Protein AF-A0A0F9A6Y9-F1 (afdb_monomer)

Sequence (114 aa):
MNHEEFSFINQDVTFFQKSHSRISDNDALLDRFLYEKNLDKALLLWLEGSSDSPITWSKESLSPYLQKVIVELDQLISNQLNLIIHQPRFQKLEASWRNLWWLLLQTEQYDKEN

Solvent-accessible surface area (backbone atoms only — not comparable to full-atom values): 6993 Å² total; per-residue (Å²): 135,90,80,87,79,89,73,92,73,77,86,85,77,91,70,92,63,85,80,68,57,42,40,85,76,36,66,70,57,38,50,52,41,74,70,45,87,50,66,69,60,29,49,49,54,54,48,69,26,34,71,82,53,63,99,69,86,46,77,80,58,44,54,59,50,53,50,53,51,51,53,53,50,52,49,54,51,49,52,55,48,48,60,55,58,70,30,68,71,48,42,54,51,50,51,53,51,53,50,54,52,50,52,51,53,51,51,58,51,54,65,74,78,107

pLDDT: mean 77.24, std 20.57, range [34.28, 97.44]

Mean predicted aligned error: 12.3 Å

Organism: NCBI:txid412755

Foldseek 3Di:
DDDDDPDPDDDDDPDPDPPQQACVNDPVLVVVLVPDPDPVVSVVSRLVRGSPRDPDDDPVNVVVVVVVVVVVVCVVVVVVVCVVCPDPVNVVVVVVVVVVVVVVVVVVVVVVVD

Structure (mmCIF, N/CA/C/O backbone):
data_AF-A0A0F9A6Y9-F1
#
_entry.id   AF-A0A0F9A6Y9-F1
#
loop_
_atom_site.group_PDB
_atom_site.id
_atom_site.type_symbol
_atom_site.label_atom_id
_atom_site.label_alt_id
_atom_site.label_comp_id
_atom_site.label_asym_id
_atom_site.label_entity_id
_atom_site.label_seq_id
_atom_site.pdbx_PDB_ins_code
_atom_site.Cartn_x
_atom_site.Cartn_y
_atom_site.Cartn_z
_atom_site.occupancy
_atom_site.B_iso_or_equiv
_atom_site.auth_seq_id
_atom_site.auth_comp_id
_atom_site.auth_asym_id
_atom_site.auth_atom_id
_atom_site.pdbx_PDB_model_num
ATOM 1 N N . MET A 1 1 ? -28.669 -14.305 -51.101 1.00 35.28 1 MET A N 1
ATOM 2 C CA . MET A 1 1 ? -27.568 -15.214 -50.728 1.00 35.28 1 MET A CA 1
ATOM 3 C C . MET A 1 1 ? -26.846 -14.518 -49.593 1.00 35.28 1 MET A C 1
ATOM 5 O O . MET A 1 1 ? -26.293 -13.450 -49.814 1.00 35.28 1 MET A O 1
ATOM 9 N N . ASN A 1 2 ? -27.057 -15.014 -48.377 1.00 34.28 2 ASN A N 1
ATOM 10 C CA . ASN A 1 2 ? -26.664 -14.365 -47.131 1.00 34.28 2 ASN A CA 1
ATOM 11 C C . ASN A 1 2 ? -25.180 -14.615 -46.867 1.00 34.28 2 ASN A C 1
ATOM 13 O O . ASN A 1 2 ? -24.750 -15.763 -46.930 1.00 34.28 2 ASN A O 1
ATOM 17 N N . HIS A 1 3 ? -24.448 -13.573 -46.490 1.00 36.56 3 HIS A N 1
ATOM 18 C CA . HIS A 1 3 ? -23.310 -13.715 -45.593 1.00 36.56 3 HIS A CA 1
ATOM 19 C C . HIS A 1 3 ? -23.488 -12.689 -44.478 1.00 36.56 3 HIS A C 1
ATOM 21 O O . HIS A 1 3 ? -23.361 -11.488 -44.692 1.00 36.56 3 HIS A O 1
ATOM 27 N N . GLU A 1 4 ? -23.890 -13.193 -43.315 1.00 38.09 4 GLU A N 1
ATOM 28 C CA . GLU A 1 4 ? -23.892 -12.462 -42.056 1.00 38.09 4 GLU A CA 1
ATOM 29 C C . GLU A 1 4 ? -22.437 -12.325 -41.587 1.00 38.09 4 GLU A C 1
ATOM 31 O O . GLU A 1 4 ? -21.820 -13.305 -41.169 1.00 38.09 4 GLU A O 1
ATOM 36 N N . GLU A 1 5 ? -21.874 -11.119 -41.670 1.00 38.12 5 GLU A N 1
ATOM 37 C CA . GLU A 1 5 ? -20.708 -10.753 -40.866 1.00 38.12 5 GLU A CA 1
ATOM 38 C C . GLU A 1 5 ? -21.206 -10.309 -39.489 1.00 38.12 5 GLU A C 1
ATOM 40 O O . GLU A 1 5 ? -21.751 -9.220 -39.307 1.00 38.12 5 GLU A O 1
ATOM 45 N N . PHE A 1 6 ? -21.033 -11.188 -38.505 1.00 35.44 6 PHE A N 1
ATOM 46 C CA . PHE A 1 6 ? -21.189 -10.857 -37.096 1.00 35.44 6 PHE A CA 1
ATOM 47 C C . PHE A 1 6 ? -20.097 -9.864 -36.679 1.00 35.44 6 PHE A C 1
ATOM 49 O O . PHE A 1 6 ? -18.996 -10.262 -36.304 1.00 35.44 6 PHE A O 1
ATOM 56 N N . SER A 1 7 ? -20.406 -8.568 -36.715 1.00 41.12 7 SER A N 1
ATOM 57 C CA . SER A 1 7 ? -19.614 -7.531 -36.049 1.00 41.12 7 SER A CA 1
ATOM 58 C C . SER A 1 7 ? -20.386 -7.015 -34.835 1.00 41.12 7 SER A C 1
ATOM 60 O O . SER A 1 7 ? -21.384 -6.310 -34.965 1.00 41.12 7 SER A O 1
ATOM 62 N N . PHE A 1 8 ? -19.941 -7.406 -33.639 1.00 36.44 8 PHE A N 1
ATOM 63 C CA . PHE A 1 8 ? -20.559 -7.067 -32.349 1.00 36.44 8 PHE A CA 1
ATOM 64 C C . PHE A 1 8 ? -20.068 -5.741 -31.751 1.00 36.44 8 PHE A C 1
ATOM 66 O O . PHE A 1 8 ? -20.175 -5.529 -30.545 1.00 36.44 8 PHE A O 1
ATOM 73 N N . ILE A 1 9 ? -19.542 -4.824 -32.562 1.00 37.53 9 ILE A N 1
ATOM 74 C CA . ILE A 1 9 ? -19.094 -3.520 -32.066 1.00 37.53 9 ILE A CA 1
ATOM 75 C C . ILE A 1 9 ? -19.970 -2.448 -32.703 1.00 37.53 9 ILE A C 1
ATOM 77 O O . ILE A 1 9 ? -19.619 -1.840 -33.712 1.00 37.53 9 ILE A O 1
ATOM 81 N N . ASN A 1 10 ? -21.150 -2.257 -32.107 1.00 38.38 10 ASN A N 1
ATOM 82 C CA . ASN A 1 10 ? -21.920 -1.039 -32.317 1.00 38.38 10 ASN A CA 1
ATOM 83 C C . ASN A 1 10 ? -21.078 0.160 -31.872 1.00 38.38 10 ASN A C 1
ATOM 85 O O . ASN A 1 10 ? -20.406 0.132 -30.840 1.00 38.38 10 ASN A O 1
ATOM 89 N N . GLN A 1 11 ? -21.131 1.176 -32.723 1.00 47.75 11 GLN A N 1
ATOM 90 C CA . GLN A 1 11 ? -20.493 2.474 -32.605 1.00 47.75 11 GLN A CA 1
ATOM 91 C C . GLN A 1 11 ? -20.746 3.139 -31.244 1.00 47.75 11 GLN A C 1
ATOM 93 O O . GLN A 1 11 ? -21.801 2.958 -30.643 1.00 47.75 11 GLN A O 1
ATOM 98 N N . ASP A 1 12 ? -19.757 3.948 -30.848 1.00 38.19 12 ASP A N 1
ATOM 99 C CA . ASP A 1 12 ? -19.776 4.995 -29.812 1.00 38.19 12 ASP A CA 1
ATOM 100 C C . ASP A 1 12 ? -18.954 4.722 -28.550 1.00 38.19 12 ASP A C 1
ATOM 102 O O . ASP A 1 12 ? -19.403 4.906 -27.424 1.00 38.19 12 ASP A O 1
ATOM 106 N N . VAL A 1 13 ? -17.669 4.413 -28.737 1.00 40.31 13 VAL A N 1
ATOM 107 C CA . VAL A 1 13 ? -16.644 4.853 -27.781 1.00 40.31 13 VAL A CA 1
ATOM 108 C C . VAL A 1 13 ? -15.468 5.413 -28.574 1.00 40.31 13 VAL A C 1
ATOM 110 O O . VAL A 1 13 ? -14.473 4.740 -28.835 1.00 40.31 13 VAL A O 1
ATOM 113 N N . THR A 1 14 ? -15.574 6.676 -28.986 1.00 38.59 14 THR A N 1
ATOM 114 C CA . THR A 1 14 ? -14.405 7.461 -29.395 1.00 38.59 14 THR A CA 1
ATOM 115 C C . THR A 1 14 ? -13.556 7.746 -28.157 1.00 38.59 14 THR A C 1
ATOM 117 O O . THR A 1 14 ? -13.592 8.845 -27.606 1.00 38.59 14 THR A O 1
ATOM 120 N N . PHE A 1 15 ? -12.806 6.751 -27.682 1.00 36.41 15 PHE A N 1
ATOM 121 C CA . PHE A 1 15 ? -11.719 6.991 -26.746 1.00 36.41 15 PHE A CA 1
ATOM 122 C C . PHE A 1 15 ? -10.468 7.294 -27.575 1.00 36.41 15 PHE A C 1
ATOM 124 O O . PHE A 1 15 ? -9.871 6.412 -28.191 1.00 36.41 15 PHE A O 1
ATOM 131 N N . PHE A 1 16 ? -10.056 8.561 -27.593 1.00 37.44 16 PHE A N 1
ATOM 132 C CA . PHE A 1 16 ? -8.696 8.947 -27.967 1.00 37.44 16 PHE A CA 1
ATOM 133 C C . PHE A 1 16 ? -7.719 8.346 -26.944 1.00 37.44 16 PHE A C 1
ATOM 135 O O . PHE A 1 16 ? -7.332 9.012 -25.987 1.00 37.44 16 PHE A O 1
ATOM 142 N N . GLN A 1 17 ? -7.346 7.073 -27.091 1.00 36.72 17 GLN A N 1
ATOM 143 C CA . GLN A 1 17 ? -6.326 6.448 -26.251 1.00 36.72 17 GLN A CA 1
ATOM 144 C C . GLN A 1 17 ? -5.149 6.152 -27.152 1.00 36.72 17 GLN A C 1
ATOM 146 O O . GLN A 1 17 ? -5.107 5.166 -27.880 1.00 36.72 17 GLN A O 1
ATOM 151 N N . LYS A 1 18 ? -4.172 7.051 -27.092 1.00 37.56 18 LYS A N 1
ATOM 152 C CA . LYS A 1 18 ? -2.785 6.727 -27.387 1.00 37.56 18 LYS A CA 1
ATOM 153 C C . LYS A 1 18 ? -2.438 5.527 -26.50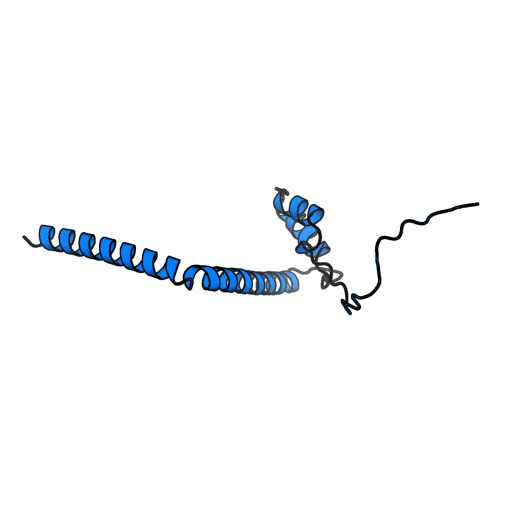0 1.00 37.56 18 LYS A C 1
ATOM 155 O O . LYS A 1 18 ? -2.235 5.693 -25.300 1.00 37.56 18 LYS A O 1
ATOM 160 N N . SER A 1 19 ? -2.503 4.323 -27.056 1.00 38.94 19 SER A N 1
ATOM 161 C CA . SER A 1 19 ? -2.351 3.070 -26.323 1.00 38.94 19 SER A CA 1
ATOM 162 C C . SER A 1 19 ? -0.885 2.882 -25.933 1.00 38.94 19 SER A C 1
ATOM 164 O O . SER A 1 19 ? -0.114 2.235 -26.637 1.00 38.94 19 SER A O 1
ATOM 166 N N . HIS A 1 20 ? -0.492 3.504 -24.823 1.00 43.16 20 HIS A N 1
ATOM 167 C CA . HIS A 1 20 ? 0.679 3.110 -24.052 1.00 43.16 20 HIS A CA 1
ATOM 168 C C . HIS A 1 20 ? 0.303 1.814 -23.322 1.00 43.16 20 HIS A C 1
ATOM 170 O O . HIS A 1 20 ? -0.231 1.878 -22.219 1.00 43.16 20 HIS A O 1
ATOM 176 N N . SER A 1 21 ? 0.494 0.657 -23.960 1.00 55.47 21 SER A N 1
ATOM 177 C CA . SER A 1 21 ? 0.267 -0.639 -23.315 1.00 55.47 21 SER A CA 1
ATOM 178 C C . SER A 1 21 ? 1.313 -0.845 -22.218 1.00 55.47 21 SER A C 1
ATOM 180 O O . SER A 1 21 ? 2.495 -1.027 -22.525 1.00 55.47 21 SER A O 1
ATOM 182 N N . ARG A 1 22 ? 0.894 -0.781 -20.953 1.00 66.12 22 ARG A N 1
ATOM 183 C CA . ARG A 1 22 ? 1.683 -1.212 -19.793 1.00 66.12 22 ARG A CA 1
ATOM 184 C C . ARG A 1 22 ? 1.571 -2.728 -19.644 1.00 66.12 22 ARG A C 1
ATOM 186 O O . ARG A 1 22 ? 0.587 -3.324 -20.072 1.00 66.12 22 ARG A O 1
ATOM 193 N N . ILE A 1 23 ? 2.525 -3.361 -18.958 1.00 69.25 23 ILE A N 1
ATOM 194 C CA . ILE A 1 23 ? 2.439 -4.800 -18.642 1.00 69.25 23 ILE A CA 1
ATOM 195 C C . ILE A 1 23 ? 1.162 -5.165 -17.862 1.00 69.25 23 ILE A C 1
ATOM 197 O O . ILE A 1 23 ? 0.673 -6.280 -17.981 1.00 69.25 23 ILE A O 1
ATOM 201 N N . SER A 1 24 ? 0.597 -4.211 -17.112 1.00 68.94 24 SER A N 1
ATOM 202 C CA . SER A 1 24 ? -0.679 -4.350 -16.400 1.00 68.94 24 SER A CA 1
ATOM 203 C C . SER A 1 24 ? -1.900 -4.452 -17.313 1.00 68.94 24 SER A C 1
ATOM 20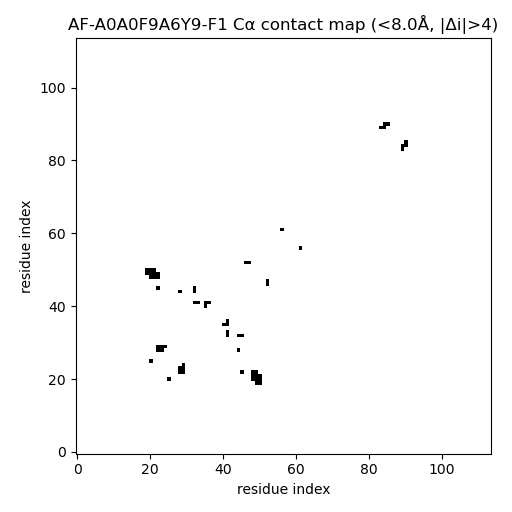5 O O . SER A 1 24 ? -2.953 -4.861 -16.847 1.00 68.94 24 SER A O 1
ATOM 207 N N . ASP A 1 25 ? -1.781 -4.061 -18.582 1.00 73.19 25 ASP A N 1
ATOM 208 C CA . ASP A 1 25 ? -2.905 -4.029 -19.524 1.00 73.19 25 ASP A CA 1
ATOM 209 C C . ASP A 1 25 ? -3.087 -5.381 -20.238 1.00 73.19 25 ASP A C 1
ATOM 211 O O . ASP A 1 25 ? -4.020 -5.559 -21.019 1.00 73.19 25 ASP A O 1
ATOM 215 N N . ASN A 1 26 ? -2.184 -6.339 -19.992 1.00 80.75 26 ASN A N 1
ATOM 216 C CA . ASN A 1 26 ? -2.223 -7.683 -20.552 1.00 80.75 26 ASN A CA 1
ATOM 217 C C . ASN A 1 26 ? -2.066 -8.728 -19.441 1.00 80.75 26 ASN A C 1
ATOM 219 O O . ASN A 1 26 ? -0.951 -9.007 -18.996 1.00 80.75 26 ASN A O 1
ATOM 223 N N . ASP A 1 27 ? -3.182 -9.349 -19.060 1.00 81.56 27 ASP A N 1
ATOM 224 C CA . ASP A 1 27 ? -3.251 -10.342 -17.982 1.00 81.56 27 ASP A CA 1
ATOM 225 C C . ASP A 1 27 ? -2.259 -11.501 -18.171 1.00 81.56 27 ASP A C 1
ATOM 227 O O . ASP A 1 27 ? -1.617 -11.931 -17.219 1.00 81.56 27 ASP A O 1
ATOM 231 N N . ALA A 1 28 ? -2.041 -11.965 -19.406 1.00 81.69 28 ALA A N 1
ATOM 232 C CA . ALA A 1 28 ? -1.120 -13.069 -19.672 1.00 81.69 28 ALA A CA 1
ATOM 233 C C . ALA A 1 28 ? 0.356 -12.678 -19.474 1.00 81.69 28 ALA A C 1
ATOM 235 O O . ALA A 1 28 ? 1.165 -13.490 -19.016 1.00 81.69 28 ALA A O 1
ATOM 236 N N . LEU A 1 29 ? 0.727 -11.442 -19.828 1.00 80.94 29 LEU A N 1
ATOM 237 C CA . LEU A 1 29 ? 2.076 -10.924 -19.578 1.00 80.94 29 LEU A CA 1
ATOM 238 C C . LEU A 1 29 ? 2.286 -10.620 -18.097 1.00 80.94 29 LEU A C 1
ATOM 240 O O . LEU A 1 29 ? 3.368 -10.896 -17.575 1.00 80.94 29 LEU A O 1
ATOM 244 N N . LEU A 1 30 ? 1.254 -10.107 -17.426 1.00 84.19 30 LEU A N 1
ATOM 245 C CA . LEU A 1 30 ? 1.266 -9.867 -15.991 1.00 84.19 30 LEU A CA 1
ATOM 246 C C . LEU A 1 30 ? 1.436 -11.175 -15.215 1.00 84.19 30 LEU A C 1
ATOM 248 O O . LEU A 1 30 ? 2.332 -11.270 -14.381 1.00 84.19 30 LEU A O 1
ATOM 252 N N . ASP A 1 31 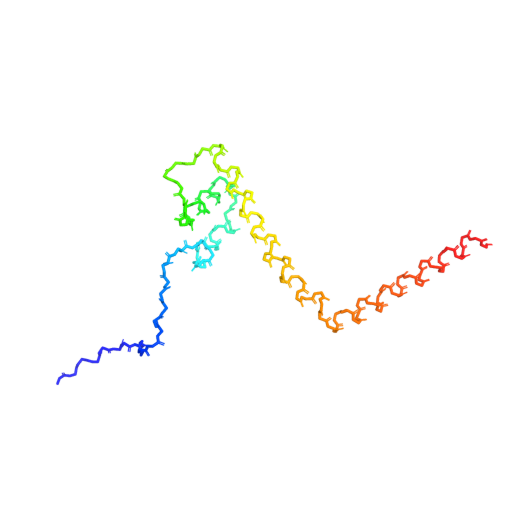? 0.655 -12.204 -15.536 1.00 87.25 31 ASP A N 1
ATOM 253 C CA . ASP A 1 31 ? 0.786 -13.524 -14.922 1.00 87.25 31 ASP A CA 1
ATOM 254 C C . ASP A 1 31 ? 2.187 -14.089 -15.149 1.00 87.25 31 ASP A C 1
ATOM 256 O O . ASP A 1 31 ? 2.860 -14.516 -14.210 1.00 87.25 31 ASP A O 1
ATOM 260 N N . ARG A 1 32 ? 2.684 -14.032 -16.388 1.00 86.81 32 ARG A N 1
ATOM 261 C CA . ARG A 1 32 ? 4.037 -14.497 -16.702 1.00 86.81 32 ARG A CA 1
ATOM 262 C C . ARG A 1 32 ? 5.100 -13.766 -15.884 1.00 86.81 32 ARG A C 1
ATOM 264 O O . ARG A 1 32 ? 6.032 -14.409 -15.415 1.00 86.81 32 ARG A O 1
ATOM 271 N N . PHE A 1 33 ? 4.962 -12.455 -15.711 1.00 87.00 33 PHE A N 1
ATOM 272 C CA . PHE A 1 33 ? 5.845 -11.664 -14.862 1.00 87.00 33 PHE A CA 1
ATOM 273 C C . PHE A 1 33 ? 5.759 -12.095 -13.389 1.00 87.00 33 PHE A C 1
ATOM 275 O O . PHE A 1 33 ? 6.794 -12.327 -12.769 1.00 87.00 33 PHE A O 1
ATOM 282 N N . LEU A 1 34 ? 4.550 -12.261 -12.843 1.00 87.88 34 LEU A N 1
ATOM 283 C CA . LEU A 1 34 ? 4.327 -12.619 -11.436 1.00 87.88 34 LEU A CA 1
ATOM 284 C C . LEU A 1 34 ? 4.807 -14.036 -11.082 1.00 87.88 34 LEU A C 1
ATOM 286 O O . LEU A 1 34 ? 5.239 -14.272 -9.954 1.00 87.88 34 LEU A O 1
ATOM 290 N N . TYR A 1 35 ? 4.747 -14.979 -12.026 1.00 90.50 35 TYR A N 1
ATOM 291 C CA . TYR A 1 35 ? 5.184 -16.365 -11.816 1.00 90.50 35 TYR A CA 1
ATOM 292 C C . TYR A 1 35 ? 6.664 -16.618 -12.162 1.00 90.50 35 TYR A C 1
ATOM 294 O O . TYR A 1 35 ? 7.181 -17.706 -11.876 1.00 90.50 35 TYR A O 1
ATOM 302 N N . GLU A 1 36 ? 7.368 -15.657 -12.767 1.00 91.50 36 GLU A N 1
ATOM 303 C CA . GLU A 1 36 ? 8.776 -15.811 -13.141 1.00 91.50 36 GLU A CA 1
ATOM 304 C C . GLU A 1 36 ? 9.683 -15.796 -11.897 1.00 91.50 36 GLU A C 1
ATOM 306 O O . GLU A 1 36 ? 9.725 -14.839 -11.129 1.00 91.50 36 GLU A O 1
ATOM 311 N N . LYS A 1 37 ? 10.455 -16.873 -11.696 1.00 91.38 37 LYS A N 1
ATOM 312 C CA . LYS A 1 37 ? 11.349 -17.018 -10.529 1.00 91.38 37 LYS A CA 1
ATOM 313 C C . LYS A 1 37 ? 12.688 -16.305 -10.705 1.00 91.38 37 LYS A C 1
ATOM 315 O O . LYS A 1 37 ? 13.385 -16.056 -9.723 1.00 91.38 37 LYS A O 1
ATOM 320 N N . ASN A 1 38 ? 13.097 -16.060 -11.948 1.00 93.06 38 ASN A N 1
ATOM 321 C CA . ASN A 1 38 ? 14.358 -15.402 -12.247 1.00 93.06 38 ASN A CA 1
ATOM 322 C C . ASN A 1 38 ? 14.161 -13.880 -12.294 1.00 93.06 38 ASN A C 1
ATOM 324 O O . ASN A 1 38 ? 13.437 -13.369 -13.147 1.00 93.06 38 ASN A O 1
ATOM 328 N N . LEU A 1 39 ? 14.845 -13.169 -11.397 1.00 86.38 39 LEU A N 1
ATOM 329 C CA . LEU A 1 39 ? 14.721 -11.717 -11.252 1.00 86.38 39 LEU A CA 1
ATOM 330 C C . LEU A 1 39 ? 15.114 -10.954 -12.521 1.00 86.38 39 LEU A C 1
ATOM 332 O O . LEU A 1 39 ? 14.422 -10.012 -12.891 1.00 86.38 39 LEU A O 1
ATOM 336 N N . ASP A 1 40 ? 16.173 -11.375 -13.213 1.00 86.06 40 ASP A N 1
ATOM 337 C CA . ASP A 1 40 ? 16.643 -10.697 -14.424 1.00 86.06 40 ASP A CA 1
ATOM 338 C C . ASP A 1 40 ? 15.620 -10.828 -15.557 1.00 86.06 40 ASP A C 1
ATOM 340 O O . ASP A 1 40 ? 15.329 -9.864 -16.262 1.00 86.06 40 ASP A O 1
ATOM 344 N N . LYS A 1 41 ? 15.017 -12.014 -15.708 1.00 84.50 41 LYS A N 1
ATOM 345 C CA . LYS A 1 41 ? 13.955 -12.252 -16.696 1.00 84.50 41 LYS A CA 1
ATOM 346 C C . LYS A 1 41 ? 12.680 -11.492 -16.360 1.00 84.50 41 LYS A C 1
ATOM 348 O O . LYS A 1 41 ? 12.090 -10.905 -17.260 1.00 84.50 41 LYS A O 1
ATOM 353 N N . ALA A 1 42 ? 12.271 -11.485 -15.093 1.00 86.19 42 ALA A N 1
ATOM 354 C CA . ALA A 1 42 ? 11.112 -10.720 -14.646 1.00 86.19 42 ALA A CA 1
ATOM 355 C C . ALA A 1 42 ? 11.320 -9.222 -14.911 1.00 86.19 42 ALA A C 1
ATOM 357 O O . ALA A 1 42 ? 10.443 -8.557 -15.458 1.00 86.19 42 ALA A O 1
ATOM 358 N N . LEU A 1 43 ? 12.516 -8.711 -14.608 1.00 84.69 43 LEU A N 1
ATOM 359 C CA . LEU A 1 43 ? 12.883 -7.330 -14.888 1.00 84.69 43 LEU A CA 1
ATOM 360 C C . LEU A 1 43 ? 12.842 -7.030 -16.390 1.00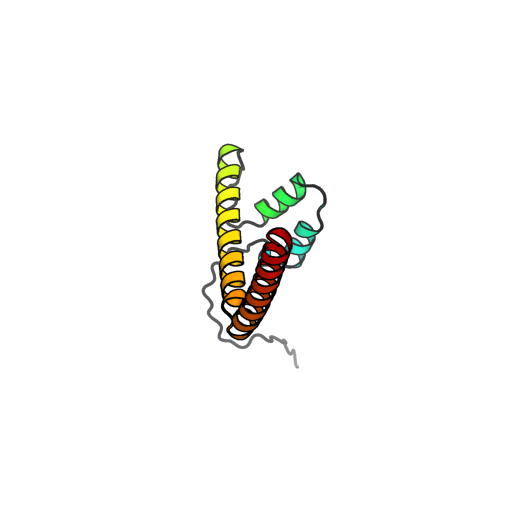 84.69 43 LEU A C 1
ATOM 362 O O . LEU A 1 43 ? 12.250 -6.034 -16.784 1.00 84.69 43 LEU A O 1
ATOM 366 N N . LEU A 1 44 ? 13.413 -7.889 -17.238 1.00 81.94 44 LEU A N 1
ATOM 367 C CA . LEU A 1 44 ? 13.369 -7.705 -18.691 1.00 81.94 44 LEU A CA 1
ATOM 368 C C . LEU A 1 44 ? 11.937 -7.718 -19.241 1.00 81.94 44 LEU A C 1
ATOM 370 O O . LEU A 1 44 ? 11.596 -6.829 -20.014 1.00 81.94 44 LEU A O 1
ATOM 374 N N . LEU A 1 45 ? 11.094 -8.661 -18.804 1.00 82.62 45 LEU A N 1
ATOM 375 C CA . LEU A 1 45 ? 9.675 -8.715 -19.183 1.00 82.62 45 LEU A CA 1
ATOM 376 C C . LEU A 1 45 ? 8.954 -7.413 -18.818 1.00 82.62 45 LEU A C 1
ATOM 378 O O . LEU A 1 45 ? 8.186 -6.870 -19.609 1.00 82.62 45 LEU A O 1
ATOM 382 N N . TRP A 1 46 ? 9.232 -6.896 -17.623 1.00 80.31 46 TRP A N 1
ATOM 383 C CA . TRP A 1 46 ? 8.657 -5.654 -17.132 1.00 80.31 46 TRP A CA 1
ATOM 384 C C . TRP A 1 46 ? 9.135 -4.420 -17.917 1.00 80.31 46 TRP A C 1
ATOM 386 O O . TRP A 1 46 ? 8.320 -3.571 -18.280 1.00 80.31 46 TRP A O 1
ATOM 396 N N . LEU A 1 47 ? 10.430 -4.342 -18.242 1.00 79.00 47 LEU A N 1
ATOM 397 C CA . LEU A 1 47 ? 11.003 -3.257 -19.047 1.00 79.00 47 LEU A CA 1
ATOM 398 C C . LEU A 1 47 ? 10.525 -3.298 -20.506 1.00 79.00 47 LEU A C 1
ATOM 400 O O . LEU A 1 47 ? 10.323 -2.243 -21.108 1.00 79.00 47 LEU A O 1
ATOM 404 N N . GLU A 1 48 ? 10.330 -4.483 -21.081 1.00 73.31 48 GLU A N 1
ATOM 405 C CA . GLU A 1 48 ? 9.808 -4.674 -22.442 1.00 73.31 48 GLU A CA 1
ATOM 406 C C . GLU A 1 48 ? 8.328 -4.281 -22.542 1.00 73.31 48 GLU A C 1
ATOM 408 O O . GLU A 1 48 ? 7.915 -3.641 -23.506 1.00 73.31 48 GLU A O 1
ATOM 413 N N . GLY A 1 49 ? 7.539 -4.583 -21.508 1.00 69.00 49 GLY A N 1
ATOM 414 C CA . GLY A 1 49 ? 6.135 -4.181 -21.406 1.00 69.00 49 GLY A CA 1
ATOM 415 C C . GLY A 1 49 ? 5.914 -2.706 -21.050 1.00 69.00 49 GLY A C 1
ATOM 416 O O . GLY A 1 49 ? 4.772 -2.301 -20.831 1.00 69.00 49 GLY A O 1
ATOM 417 N N . SER A 1 50 ? 6.973 -1.898 -20.944 1.00 66.69 50 SER A N 1
ATOM 418 C CA . SER A 1 50 ? 6.869 -0.470 -20.647 1.00 66.69 50 SER A CA 1
ATOM 419 C C . SER A 1 50 ? 6.906 0.358 -21.935 1.00 66.69 50 SER A C 1
ATOM 421 O O . SER A 1 50 ? 7.850 0.293 -22.716 1.00 66.69 50 SER A O 1
ATOM 423 N N . SER A 1 51 ? 5.876 1.169 -22.187 1.00 59.09 51 SER A N 1
ATOM 424 C CA . SER A 1 51 ? 5.773 1.937 -23.443 1.00 59.09 51 SER A CA 1
ATOM 425 C C . SER A 1 51 ? 6.826 3.047 -23.587 1.00 59.09 51 SER A C 1
ATOM 427 O O . SER A 1 51 ? 7.045 3.538 -24.690 1.00 59.09 51 SER A O 1
ATOM 429 N N . ASP A 1 52 ? 7.470 3.433 -22.482 1.00 61.38 52 ASP A N 1
ATOM 430 C CA . ASP A 1 52 ? 8.530 4.449 -22.427 1.00 61.38 52 ASP A CA 1
ATOM 431 C C . ASP A 1 52 ? 9.937 3.818 -22.356 1.00 61.38 52 ASP A C 1
ATOM 433 O O . ASP A 1 52 ? 10.898 4.488 -21.974 1.00 61.38 52 ASP A O 1
ATOM 437 N N . SER A 1 53 ? 10.067 2.527 -22.691 1.00 60.53 53 SER A N 1
ATOM 438 C CA . SER A 1 53 ? 11.342 1.807 -22.630 1.00 60.53 53 SER A CA 1
ATOM 439 C C . SER A 1 53 ? 12.370 2.436 -23.582 1.00 60.53 53 SER A C 1
ATOM 441 O O . SER A 1 53 ? 12.144 2.469 -24.797 1.00 60.53 53 SER A O 1
ATOM 443 N N . PRO A 1 54 ? 13.511 2.947 -23.082 1.00 63.25 54 PRO A N 1
ATOM 444 C CA . PRO A 1 54 ? 14.623 3.331 -23.931 1.00 63.25 54 PRO A CA 1
ATOM 445 C C . PRO A 1 54 ? 15.140 2.111 -24.697 1.00 63.25 54 PRO A C 1
ATOM 447 O O . PRO A 1 54 ? 15.186 1.003 -24.170 1.00 63.25 54 PRO A O 1
ATOM 450 N N . ILE A 1 55 ? 15.630 2.337 -25.918 1.00 64.69 55 ILE A N 1
ATOM 451 C CA . ILE A 1 55 ? 16.230 1.295 -26.774 1.00 64.69 55 ILE A CA 1
ATOM 452 C C . ILE A 1 55 ? 17.391 0.569 -26.056 1.00 64.69 55 ILE A C 1
ATOM 454 O O . ILE A 1 55 ? 17.685 -0.586 -26.355 1.00 64.69 55 ILE A O 1
ATOM 458 N N . THR A 1 56 ? 18.036 1.226 -25.084 1.00 69.31 56 THR A N 1
ATOM 459 C CA . THR A 1 56 ? 19.095 0.654 -24.243 1.00 69.31 56 THR A CA 1
ATOM 460 C C . THR A 1 56 ? 18.947 1.098 -22.788 1.00 69.31 56 THR A C 1
ATOM 462 O O . THR A 1 56 ? 18.942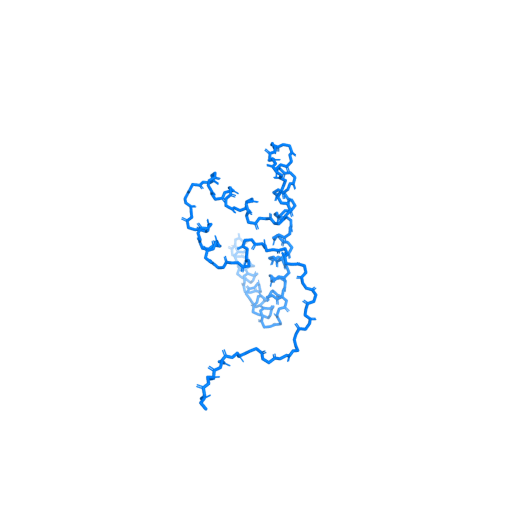 2.298 -22.503 1.00 69.31 56 THR A O 1
ATOM 465 N N . TRP A 1 57 ? 18.912 0.145 -21.858 1.00 75.50 57 TRP A N 1
ATOM 466 C CA . TRP A 1 57 ? 18.954 0.419 -20.421 1.00 75.50 57 TRP A CA 1
ATOM 467 C C . TRP A 1 57 ? 20.400 0.480 -19.928 1.00 75.50 57 TRP A C 1
ATOM 469 O O . TRP A 1 57 ? 21.167 -0.460 -20.131 1.00 75.50 57 TRP A O 1
ATOM 479 N N . SER A 1 58 ? 20.771 1.578 -19.267 1.00 79.06 58 SER A N 1
ATOM 480 C CA . SER A 1 58 ? 22.023 1.681 -18.516 1.00 79.06 58 SER A CA 1
ATOM 481 C C . SER A 1 58 ? 21.715 1.636 -17.021 1.00 79.06 58 SER A C 1
ATOM 483 O O . SER A 1 58 ? 20.582 1.883 -16.599 1.00 79.06 58 SER A O 1
ATOM 485 N N . LYS A 1 59 ? 22.711 1.326 -16.186 1.00 77.50 59 LYS A N 1
ATOM 486 C CA . LYS A 1 59 ? 22.517 1.283 -14.728 1.00 77.50 59 LYS A CA 1
ATOM 487 C C . LYS A 1 59 ? 22.061 2.644 -14.184 1.00 77.50 59 LYS A C 1
ATOM 489 O O . LYS A 1 59 ? 21.254 2.711 -13.258 1.00 77.50 59 LYS A O 1
ATOM 494 N N . GLU A 1 60 ? 22.554 3.715 -14.794 1.00 81.31 60 GLU A N 1
ATOM 495 C CA . GLU A 1 60 ? 22.290 5.106 -14.439 1.00 81.31 60 GLU A CA 1
ATOM 496 C C . GLU A 1 60 ? 20.866 5.542 -14.802 1.00 81.31 60 GLU A C 1
ATOM 498 O O . GLU A 1 60 ? 20.294 6.358 -14.085 1.00 81.31 60 GLU A O 1
ATOM 503 N N . SER A 1 61 ? 20.273 4.998 -15.872 1.00 80.56 61 SER A N 1
ATOM 504 C CA . SER A 1 61 ? 18.888 5.298 -16.268 1.00 80.56 61 SER A CA 1
ATOM 505 C C . SER A 1 61 ? 17.862 4.355 -15.637 1.00 80.56 61 SER A C 1
ATOM 507 O O . SER A 1 61 ? 16.740 4.767 -15.341 1.00 80.56 61 SER A O 1
ATOM 509 N N . LEU A 1 62 ? 18.252 3.108 -15.366 1.00 83.38 62 LEU A N 1
ATOM 510 C CA . LEU A 1 62 ? 17.382 2.095 -14.777 1.00 83.38 62 LEU A CA 1
ATOM 511 C C . LEU A 1 62 ? 16.997 2.428 -13.330 1.00 83.38 62 LEU A C 1
ATOM 513 O O . LEU A 1 62 ? 15.830 2.324 -12.962 1.00 83.38 62 LEU A O 1
ATOM 517 N N . SER A 1 63 ? 17.964 2.848 -12.510 1.00 86.06 63 SER A N 1
ATOM 518 C CA . SER A 1 63 ? 17.718 3.171 -11.098 1.00 86.06 63 SER A CA 1
ATOM 519 C C . SER A 1 63 ? 16.651 4.263 -10.895 1.00 86.06 63 SER A C 1
ATOM 521 O O . SER A 1 63 ? 15.706 4.016 -10.144 1.00 86.06 63 SER A O 1
ATOM 523 N N . PRO A 1 64 ? 16.735 5.450 -11.534 1.00 85.69 64 PRO A N 1
ATOM 524 C CA . PRO A 1 64 ? 15.711 6.482 -11.371 1.00 85.69 64 PRO A CA 1
ATOM 525 C C . PRO A 1 64 ? 14.364 6.073 -11.978 1.00 85.69 64 PRO A C 1
ATOM 527 O O . PRO A 1 64 ? 13.322 6.463 -11.456 1.00 85.69 64 PRO A O 1
ATOM 530 N N . TYR A 1 65 ? 14.362 5.262 -13.041 1.00 84.00 65 TYR A N 1
ATOM 531 C CA . TYR A 1 65 ? 13.129 4.736 -13.623 1.00 84.00 65 TYR A CA 1
ATOM 532 C C . TYR A 1 65 ? 12.392 3.797 -12.660 1.00 84.00 65 TYR A C 1
ATOM 534 O O . TYR A 1 65 ? 11.212 4.003 -12.384 1.00 84.00 65 TYR A O 1
ATOM 542 N N . LEU A 1 66 ? 13.098 2.819 -12.082 1.00 85.56 66 LEU A N 1
ATOM 543 C CA . LEU A 1 66 ? 12.535 1.924 -11.068 1.00 85.56 66 LEU A CA 1
ATOM 544 C C . LEU A 1 66 ? 12.010 2.706 -9.865 1.00 85.56 66 LEU A C 1
ATOM 546 O O . LEU A 1 66 ? 10.909 2.442 -9.391 1.00 85.56 66 LEU A O 1
ATOM 550 N N . GLN A 1 67 ? 12.760 3.707 -9.401 1.00 89.69 67 GLN A N 1
ATOM 551 C CA . GLN A 1 67 ? 12.328 4.541 -8.285 1.00 89.69 67 GLN A CA 1
ATOM 552 C C . GLN A 1 67 ? 11.053 5.325 -8.607 1.00 89.69 67 GLN A C 1
ATOM 554 O O . GLN A 1 67 ? 10.152 5.385 -7.774 1.00 89.69 67 GLN A O 1
ATOM 559 N N . LYS A 1 68 ? 10.942 5.882 -9.819 1.00 87.56 68 LYS A N 1
ATOM 560 C CA . LYS A 1 68 ? 9.718 6.546 -10.280 1.00 87.56 68 LYS A CA 1
ATOM 561 C C . LYS A 1 68 ? 8.524 5.591 -10.236 1.00 87.56 68 LYS A C 1
ATOM 563 O O . LYS A 1 68 ? 7.474 5.961 -9.725 1.00 87.56 68 LYS A O 1
ATOM 568 N N . VAL A 1 69 ? 8.696 4.365 -10.721 1.00 85.38 69 VAL A N 1
ATOM 569 C CA . VAL A 1 69 ? 7.627 3.357 -10.719 1.00 85.38 69 VAL A CA 1
ATOM 570 C C . VAL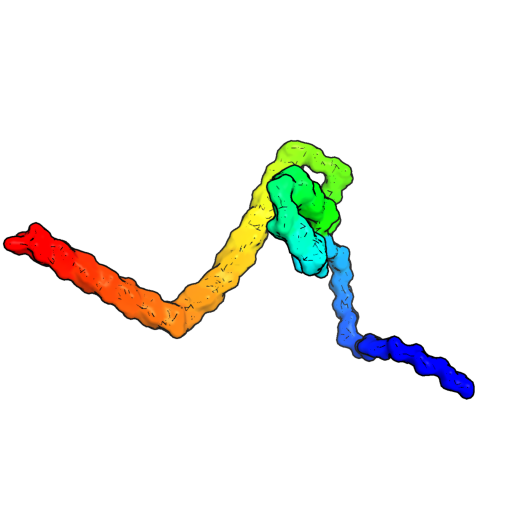 A 1 69 ? 7.236 2.964 -9.299 1.00 85.38 69 VAL A C 1
ATOM 572 O O . VAL A 1 69 ? 6.048 2.871 -9.012 1.00 85.38 69 VAL A O 1
ATOM 575 N N . ILE A 1 70 ? 8.201 2.767 -8.398 1.00 90.44 70 ILE A N 1
ATOM 576 C CA . ILE A 1 70 ? 7.911 2.470 -6.987 1.00 90.44 70 ILE A CA 1
ATOM 577 C C . ILE A 1 70 ? 7.069 3.593 -6.374 1.00 90.44 70 ILE A C 1
ATOM 579 O O . ILE A 1 70 ? 6.057 3.312 -5.744 1.00 90.44 70 ILE A O 1
ATOM 583 N N . VAL A 1 71 ? 7.415 4.8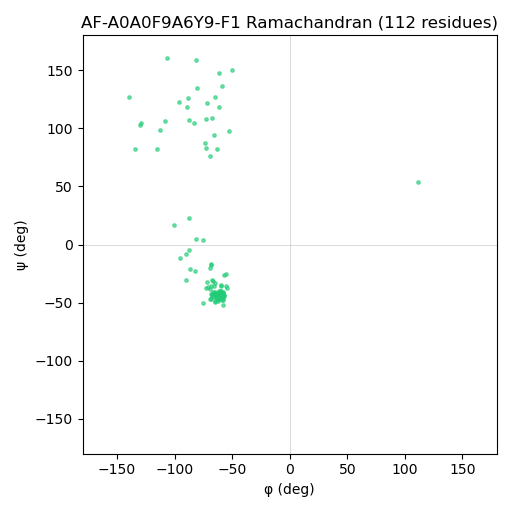58 -6.633 1.00 93.88 71 VAL A N 1
ATOM 584 C CA . VAL A 1 71 ? 6.628 6.008 -6.159 1.00 93.88 71 VAL A CA 1
ATOM 585 C C . VAL A 1 71 ? 5.203 5.993 -6.724 1.00 93.88 71 VAL A C 1
ATOM 587 O O . VAL A 1 71 ? 4.256 6.272 -5.991 1.00 93.88 71 VAL A O 1
ATOM 590 N N . GLU A 1 72 ? 5.027 5.657 -8.003 1.00 88.81 72 GLU A N 1
ATOM 591 C CA . GLU A 1 72 ? 3.696 5.523 -8.611 1.00 88.81 72 GLU A CA 1
ATOM 592 C C . GLU A 1 72 ? 2.883 4.390 -7.955 1.00 88.81 72 GLU A C 1
ATOM 594 O O . GLU A 1 72 ? 1.711 4.584 -7.623 1.00 88.81 72 GLU A O 1
ATOM 599 N N . LEU A 1 73 ? 3.499 3.230 -7.702 1.00 90.00 73 LEU A N 1
ATOM 600 C CA . LEU A 1 73 ? 2.856 2.106 -7.012 1.00 90.00 73 LEU A CA 1
ATOM 601 C C . LEU A 1 73 ? 2.473 2.465 -5.574 1.00 90.00 73 LEU A C 1
ATOM 603 O O . LEU A 1 73 ? 1.341 2.209 -5.162 1.00 90.00 73 LEU A O 1
ATOM 607 N N . ASP A 1 74 ? 3.375 3.106 -4.833 1.00 96.00 74 ASP A N 1
ATOM 608 C CA . ASP A 1 74 ? 3.131 3.540 -3.459 1.00 96.00 74 ASP A CA 1
ATOM 609 C C . ASP A 1 74 ? 1.955 4.517 -3.388 1.00 96.00 74 ASP A C 1
ATOM 611 O O . ASP A 1 74 ? 1.118 4.413 -2.489 1.00 96.00 74 ASP A O 1
ATOM 615 N N . GLN A 1 75 ? 1.835 5.435 -4.352 1.00 95.12 75 GLN A N 1
ATOM 616 C CA . GLN A 1 75 ? 0.695 6.349 -4.444 1.00 95.12 75 GLN A CA 1
ATOM 617 C C . GLN A 1 75 ? -0.619 5.603 -4.694 1.00 95.12 75 GLN A C 1
ATOM 619 O O . GLN A 1 75 ? -1.613 5.876 -4.019 1.00 95.12 75 GLN A O 1
ATOM 624 N N . LEU A 1 76 ? -0.638 4.646 -5.626 1.00 92.94 76 LEU A N 1
ATOM 625 C CA . LEU A 1 76 ? -1.834 3.852 -5.925 1.00 92.94 76 LEU A CA 1
ATOM 626 C C . LEU A 1 76 ? -2.279 3.020 -4.718 1.00 92.94 76 LEU A C 1
ATOM 628 O O . LEU A 1 76 ? -3.454 3.057 -4.341 1.00 92.94 76 LEU A O 1
ATOM 632 N N . ILE A 1 77 ? -1.339 2.325 -4.075 1.00 94.88 77 ILE A N 1
ATOM 633 C CA . ILE A 1 77 ? -1.607 1.517 -2.881 1.00 94.88 77 ILE A CA 1
ATOM 634 C C . ILE A 1 77 ? -2.073 2.414 -1.734 1.00 94.88 77 ILE A C 1
ATOM 636 O O . ILE A 1 77 ? -3.073 2.102 -1.090 1.00 94.88 77 ILE A O 1
ATOM 640 N N . SER A 1 78 ? -1.408 3.550 -1.506 1.00 96.81 78 SER A N 1
ATOM 641 C CA . SER A 1 78 ? -1.784 4.502 -0.455 1.00 96.81 78 SER A CA 1
ATOM 642 C C . SER A 1 78 ? -3.187 5.054 -0.671 1.00 96.81 78 SER A C 1
ATOM 644 O O . SER A 1 78 ? -3.968 5.125 0.273 1.00 96.81 78 SER A O 1
ATOM 646 N N . ASN A 1 79 ? -3.549 5.399 -1.908 1.00 96.12 79 ASN A N 1
ATOM 647 C CA . ASN A 1 79 ? -4.893 5.869 -2.236 1.00 96.12 79 ASN A CA 1
ATOM 648 C C . ASN A 1 79 ? -5.945 4.792 -1.954 1.00 96.12 79 ASN A C 1
ATOM 650 O O . ASN A 1 79 ? -6.944 5.067 -1.288 1.00 96.12 79 ASN A O 1
ATOM 654 N N . GLN A 1 80 ? -5.706 3.555 -2.393 1.00 97.19 80 GLN A N 1
ATOM 655 C CA . GLN A 1 80 ? -6.620 2.442 -2.137 1.00 97.19 80 GLN A CA 1
ATOM 656 C C . GLN A 1 80 ? -6.748 2.140 -0.639 1.00 97.19 80 GLN A C 1
ATOM 658 O O . GLN A 1 80 ? -7.850 1.919 -0.131 1.00 97.19 80 GLN A O 1
ATOM 663 N N . LEU A 1 81 ? -5.629 2.156 0.080 1.00 95.44 81 LEU A N 1
ATOM 664 C CA . LEU A 1 81 ? -5.595 1.941 1.518 1.00 95.44 81 LEU A CA 1
ATOM 665 C C . LEU A 1 81 ? -6.334 3.058 2.258 1.00 95.44 81 LEU A C 1
ATOM 667 O O . LEU A 1 81 ? -7.145 2.771 3.136 1.00 95.44 81 LEU A O 1
ATOM 671 N N . ASN A 1 82 ? -6.130 4.315 1.863 1.00 95.88 82 ASN A N 1
ATOM 672 C CA . ASN A 1 82 ? -6.848 5.459 2.415 1.00 95.88 82 ASN A CA 1
ATOM 673 C C . ASN A 1 82 ? -8.358 5.284 2.257 1.00 95.88 82 ASN A C 1
ATOM 675 O O . ASN A 1 82 ? -9.085 5.477 3.229 1.00 95.88 82 ASN A O 1
ATOM 679 N N . LEU A 1 83 ? -8.835 4.849 1.087 1.00 95.88 83 LEU A N 1
ATOM 680 C CA . LEU A 1 83 ? -10.259 4.583 0.870 1.00 95.88 83 LEU A CA 1
ATOM 681 C C . LEU A 1 83 ? -10.817 3.508 1.808 1.00 95.88 83 LEU A C 1
ATOM 683 O O . LEU A 1 83 ? -11.971 3.621 2.217 1.00 95.88 83 LEU A O 1
ATOM 687 N N . ILE A 1 84 ? -10.026 2.484 2.143 1.00 94.69 84 ILE A N 1
ATOM 688 C CA . ILE A 1 84 ? -10.423 1.395 3.049 1.00 94.69 84 ILE A CA 1
ATOM 689 C C . ILE A 1 84 ? -10.414 1.868 4.507 1.00 94.69 84 ILE A C 1
ATOM 691 O O . ILE A 1 84 ? -11.407 1.694 5.213 1.00 94.69 84 ILE A O 1
ATOM 695 N N . ILE A 1 85 ? -9.321 2.490 4.957 1.00 94.25 85 ILE A N 1
ATOM 696 C CA . ILE A 1 85 ? -9.143 2.924 6.351 1.00 94.25 85 ILE A CA 1
ATOM 697 C C . ILE A 1 85 ? -10.144 4.025 6.717 1.00 94.25 85 ILE A C 1
ATOM 699 O O . ILE A 1 85 ? -10.663 4.040 7.831 1.00 94.25 85 ILE A O 1
ATOM 703 N N . HIS A 1 86 ? -10.474 4.919 5.782 1.00 94.88 86 HIS A N 1
ATOM 704 C CA . HIS A 1 86 ? -11.425 6.005 6.028 1.00 94.88 86 HIS A CA 1
ATOM 705 C C . HIS A 1 86 ? -12.897 5.576 5.920 1.00 94.88 86 HIS A C 1
ATOM 707 O O . HIS A 1 86 ? -13.788 6.414 6.058 1.00 94.88 86 HIS A O 1
ATOM 713 N N . GLN A 1 87 ? -13.193 4.286 5.715 1.00 97.44 87 GLN A N 1
ATOM 714 C CA . GLN A 1 87 ? -14.573 3.805 5.781 1.00 97.44 87 GLN A CA 1
ATOM 715 C C . GLN A 1 87 ? -15.123 3.957 7.209 1.00 97.44 87 GLN A C 1
ATOM 717 O O . GLN A 1 87 ? -14.553 3.375 8.136 1.00 97.44 87 GLN A O 1
ATOM 722 N N . PRO A 1 88 ? -16.284 4.612 7.419 1.00 96.94 88 PRO A N 1
ATOM 723 C CA . PRO A 1 88 ? -16.836 4.838 8.761 1.00 96.94 88 PRO A CA 1
ATOM 724 C C . PRO A 1 88 ? -17.032 3.553 9.575 1.00 96.94 88 PRO A C 1
ATOM 726 O O . PRO A 1 88 ? -16.823 3.519 10.788 1.00 96.94 88 PRO A O 1
ATOM 729 N N . ARG A 1 89 ? -17.406 2.456 8.903 1.00 97.19 89 ARG A N 1
ATOM 730 C CA . ARG A 1 89 ? -17.555 1.139 9.535 1.00 97.19 89 ARG A CA 1
ATOM 731 C C . ARG A 1 89 ? -16.217 0.593 10.036 1.00 97.19 89 ARG A C 1
ATOM 733 O O . ARG A 1 89 ? -16.177 0.019 11.122 1.00 97.19 89 ARG A O 1
ATOM 740 N N . PHE A 1 90 ? -15.151 0.758 9.252 1.00 96.88 90 PHE A N 1
ATOM 741 C CA . PHE A 1 90 ? -13.811 0.321 9.632 1.00 96.88 90 PHE A CA 1
ATOM 742 C C . PHE A 1 90 ? -13.276 1.175 10.783 1.00 96.88 90 PHE A C 1
ATOM 744 O O . PHE A 1 90 ? -12.881 0.619 11.801 1.00 96.88 90 PHE A O 1
ATOM 751 N N . GLN A 1 91 ? -13.403 2.502 10.698 1.00 97.38 91 GLN A N 1
ATOM 752 C CA . GLN A 1 91 ? -12.990 3.423 11.764 1.00 97.38 91 GLN A CA 1
ATOM 753 C C . GLN A 1 91 ? -13.694 3.142 13.096 1.00 97.38 91 GLN A C 1
ATOM 755 O O . GLN A 1 91 ? -13.061 3.148 14.149 1.00 97.38 91 GLN A O 1
ATOM 760 N N . LYS A 1 92 ? -15.000 2.841 13.076 1.00 96.81 92 LYS A N 1
ATOM 761 C CA . LYS A 1 92 ? -15.742 2.476 14.293 1.00 96.81 92 LYS A CA 1
ATOM 762 C C . LYS A 1 92 ? -15.212 1.185 14.920 1.00 96.81 92 LYS A C 1
ATOM 764 O O . LYS A 1 92 ? -15.086 1.098 16.144 1.00 96.81 92 LYS A O 1
ATOM 769 N N . LEU A 1 93 ? -14.915 0.183 14.094 1.00 97.12 93 LEU A N 1
ATOM 770 C CA . LEU A 1 93 ? -14.346 -1.079 14.558 1.00 97.12 93 LEU A CA 1
ATOM 771 C C . LEU A 1 93 ? -12.946 -0.848 15.139 1.00 97.12 93 LEU A C 1
ATOM 773 O O . LEU A 1 93 ? -12.677 -1.258 16.263 1.00 97.12 93 LEU A O 1
ATOM 777 N N . GLU A 1 94 ? -12.095 -0.132 14.409 1.00 96.31 94 GLU A N 1
ATOM 778 C CA . GLU A 1 94 ? -10.735 0.211 14.816 1.00 96.31 94 GLU A CA 1
ATOM 779 C C . GLU A 1 94 ? -10.710 0.980 16.142 1.00 96.31 94 GLU A C 1
ATOM 781 O O . GLU A 1 94 ? -9.978 0.596 17.051 1.00 96.31 94 GLU A O 1
ATOM 786 N N . ALA A 1 95 ? -11.544 2.010 16.299 1.00 96.50 95 ALA A N 1
ATOM 787 C CA . ALA A 1 95 ? -11.667 2.750 17.552 1.00 96.50 95 ALA A CA 1
ATOM 788 C C . ALA A 1 95 ? -12.062 1.833 18.720 1.00 96.50 95 ALA A C 1
ATOM 790 O O . ALA A 1 95 ? -11.497 1.933 19.807 1.00 96.50 95 ALA A O 1
ATOM 791 N N . SER A 1 96 ? -12.988 0.895 18.491 1.00 97.25 96 SER A N 1
ATOM 792 C CA . SER A 1 96 ? -13.421 -0.057 19.523 1.00 97.25 96 SER A CA 1
ATOM 793 C C . SER A 1 96 ? -12.273 -0.972 19.968 1.00 97.25 96 SER A C 1
ATOM 795 O O . SER A 1 96 ? -12.065 -1.167 21.164 1.00 97.25 96 SER A O 1
ATOM 797 N N . TRP A 1 97 ? -11.487 -1.483 19.015 1.00 97.25 97 TRP A N 1
ATOM 798 C CA . TRP A 1 97 ? -10.322 -2.324 19.302 1.00 97.25 97 TRP A CA 1
ATOM 799 C C . TRP A 1 97 ? -9.185 -1.557 19.972 1.00 97.25 97 TRP A C 1
ATOM 801 O O . TRP A 1 97 ? -8.602 -2.054 20.931 1.00 97.25 97 TRP A O 1
ATOM 811 N N . ARG A 1 98 ? -8.889 -0.337 19.510 1.00 96.88 98 ARG A N 1
ATOM 812 C CA . ARG A 1 98 ? -7.874 0.531 20.125 1.00 96.88 98 ARG A CA 1
ATOM 813 C C . ARG A 1 98 ? -8.237 0.876 21.567 1.00 96.88 98 ARG A C 1
ATOM 815 O O . ARG A 1 98 ? -7.362 0.846 22.426 1.00 96.88 98 ARG A O 1
ATOM 822 N N . ASN A 1 99 ? -9.515 1.130 21.843 1.00 96.44 99 ASN A N 1
ATOM 823 C CA . ASN A 1 99 ? -9.998 1.375 23.201 1.00 96.44 99 ASN A CA 1
ATOM 824 C C . ASN A 1 99 ? -9.862 0.135 24.091 1.00 96.44 99 ASN A C 1
ATOM 826 O O . ASN A 1 99 ? -9.405 0.253 25.223 1.00 96.44 99 ASN A O 1
ATOM 830 N N . LEU A 1 100 ? -10.212 -1.054 23.590 1.00 96.56 100 LEU A N 1
ATOM 831 C CA . LEU A 1 100 ? -10.039 -2.302 24.338 1.00 96.56 100 LEU A CA 1
ATOM 832 C C . LEU A 1 100 ? -8.561 -2.587 24.636 1.00 96.56 100 LEU A C 1
ATOM 834 O O . LEU A 1 100 ? -8.219 -2.924 25.765 1.00 96.56 100 LEU A O 1
ATOM 838 N N . TRP A 1 101 ? -7.684 -2.398 23.649 1.00 96.44 101 TRP A N 1
ATOM 839 C CA . TRP A 1 101 ? -6.236 -2.508 23.832 1.00 96.44 101 TRP A CA 1
ATOM 840 C C . TRP A 1 101 ? -5.720 -1.528 24.889 1.00 96.44 101 TRP A C 1
ATOM 842 O O . TRP A 1 101 ? -4.943 -1.902 25.764 1.00 96.44 101 TRP A O 1
ATOM 852 N N . TRP A 1 102 ? -6.186 -0.279 24.837 1.00 95.88 102 TRP A N 1
ATOM 853 C CA . TRP A 1 102 ? -5.826 0.731 25.823 1.00 95.88 102 TRP A CA 1
ATOM 854 C C . TRP A 1 102 ? -6.280 0.340 2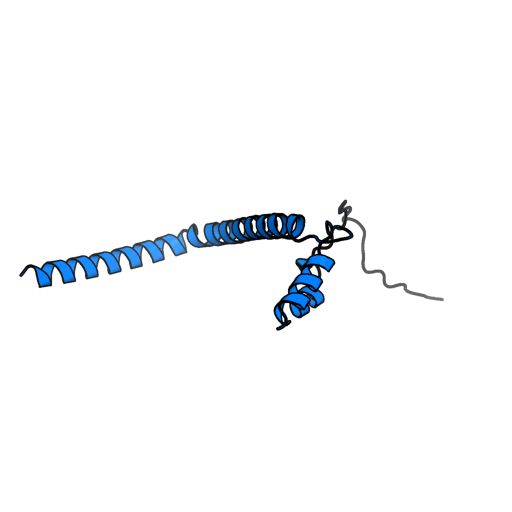7.234 1.00 95.88 102 TRP A C 1
ATOM 856 O O . TRP A 1 102 ? -5.485 0.444 28.163 1.00 95.88 102 TRP A O 1
ATOM 866 N N . LEU A 1 103 ? -7.509 -0.166 27.397 1.00 96.38 103 LEU A N 1
ATOM 867 C CA . LEU A 1 103 ? -8.014 -0.632 28.694 1.00 96.38 103 LEU A CA 1
ATOM 868 C C . LEU A 1 103 ? -7.152 -1.758 29.273 1.00 96.38 103 LEU A C 1
ATOM 870 O O . LEU A 1 103 ? -6.800 -1.696 30.446 1.00 96.38 103 LEU A O 1
ATOM 874 N N . LEU A 1 104 ? -6.767 -2.740 28.452 1.00 94.62 104 LEU A N 1
ATOM 875 C CA . LEU A 1 104 ? -5.868 -3.818 28.877 1.00 94.62 104 LEU A CA 1
ATOM 876 C C . LEU A 1 104 ? -4.512 -3.277 29.339 1.00 94.62 104 LEU A C 1
ATOM 878 O O . LEU A 1 104 ? -4.022 -3.647 30.406 1.00 94.62 104 LEU A O 1
ATOM 882 N N . LEU A 1 105 ? -3.937 -2.348 28.574 1.00 94.56 105 LEU A N 1
ATOM 883 C CA . LEU A 1 105 ? -2.668 -1.726 28.933 1.00 94.56 105 LEU A CA 1
ATOM 884 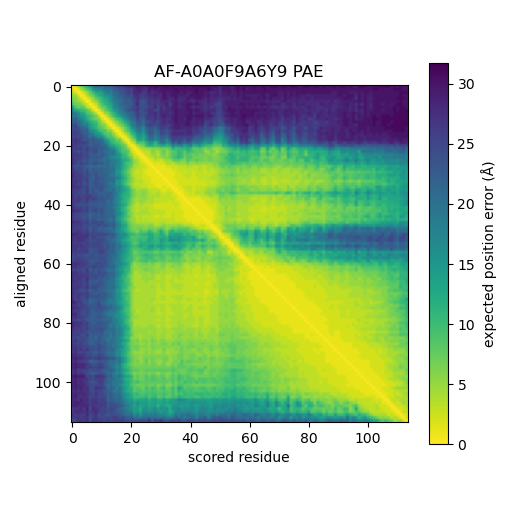C C . LEU A 1 105 ? -2.759 -0.994 30.280 1.00 94.56 105 LEU A C 1
ATOM 886 O O . LEU A 1 105 ? -1.850 -1.111 31.095 1.00 94.56 105 LEU A O 1
ATOM 890 N N . GLN A 1 106 ? -3.861 -0.280 30.538 1.00 93.06 106 GLN A N 1
ATOM 891 C CA . GLN A 1 106 ? -4.082 0.383 31.827 1.00 93.06 106 GLN A CA 1
ATOM 892 C C . GLN A 1 106 ? -4.217 -0.617 32.979 1.00 93.06 106 GLN A C 1
ATOM 894 O O . GLN A 1 106 ? -3.652 -0.391 34.046 1.00 93.06 106 GLN A O 1
ATOM 899 N N . THR A 1 107 ? -4.923 -1.734 32.775 1.00 90.50 107 THR A N 1
ATOM 900 C CA . THR A 1 107 ? -5.048 -2.769 33.813 1.00 90.50 107 THR A CA 1
ATOM 901 C C . THR A 1 107 ? -3.707 -3.426 34.136 1.00 90.50 107 THR A C 1
ATOM 903 O O . THR A 1 107 ? -3.376 -3.576 35.305 1.00 90.50 107 THR A O 1
ATOM 906 N N . GLU A 1 108 ? -2.881 -3.726 33.128 1.00 87.06 108 GLU A N 1
ATOM 907 C CA . GLU A 1 108 ? -1.540 -4.280 33.358 1.00 87.06 108 GLU A CA 1
ATOM 908 C C . GLU A 1 108 ? -0.609 -3.306 34.084 1.00 87.06 108 GLU A C 1
ATOM 910 O O . GLU A 1 108 ? 0.285 -3.733 34.812 1.00 87.06 108 GLU A O 1
ATOM 915 N N . GLN A 1 109 ? -0.759 -2.003 33.839 1.00 83.19 109 GLN A N 1
ATOM 916 C CA . GLN A 1 109 ? 0.006 -0.976 34.543 1.00 83.19 109 GLN A CA 1
ATOM 917 C C . GLN A 1 109 ? -0.420 -0.893 36.009 1.00 83.19 109 GLN A C 1
ATOM 919 O O . GLN A 1 109 ? 0.435 -0.932 36.888 1.00 83.19 109 GLN A O 1
ATOM 924 N N . TYR A 1 110 ? -1.727 -0.868 36.270 1.00 83.38 110 TYR A N 1
ATOM 925 C CA . TYR A 1 110 ? -2.269 -0.843 37.626 1.00 83.38 110 TYR A CA 1
ATOM 926 C C . TYR A 1 110 ? -1.853 -2.068 38.454 1.00 83.38 110 TYR A C 1
ATOM 928 O O . TYR A 1 110 ? -1.460 -1.919 39.609 1.00 83.38 110 TYR A O 1
ATOM 936 N N . ASP A 1 111 ? -1.870 -3.265 37.865 1.00 79.81 111 ASP A N 1
ATOM 937 C CA . ASP A 1 111 ? -1.454 -4.503 38.541 1.00 79.81 111 ASP A CA 1
ATOM 938 C C . ASP A 1 111 ? 0.059 -4.569 38.823 1.00 79.81 111 ASP A C 1
ATOM 940 O O . ASP A 1 111 ? 0.490 -5.351 39.663 1.00 79.81 111 ASP A O 1
ATOM 944 N N . LYS A 1 112 ? 0.888 -3.785 38.120 1.00 75.12 112 LYS A N 1
ATOM 945 C CA . LYS A 1 112 ? 2.343 -3.711 38.363 1.00 75.12 112 LYS A CA 1
ATOM 946 C C . LYS A 1 112 ? 2.720 -2.691 39.436 1.00 75.12 112 LYS A C 1
ATOM 948 O O . LYS A 1 112 ? 3.831 -2.754 39.959 1.00 75.12 112 LYS A O 1
ATOM 953 N N . GLU A 1 113 ? 1.846 -1.724 39.696 1.00 72.94 113 GLU A N 1
ATOM 954 C CA . GLU A 1 113 ? 2.070 -0.632 40.648 1.00 72.94 113 GLU A CA 1
ATOM 955 C C . GLU A 1 113 ? 1.484 -0.917 42.044 1.00 72.94 113 GLU A C 1
ATOM 957 O O . GLU A 1 113 ? 1.828 -0.206 42.991 1.00 72.94 113 GLU A O 1
ATOM 962 N N . ASN A 1 114 ? 0.656 -1.960 42.182 1.00 58.78 114 ASN A N 1
ATOM 963 C CA . ASN A 1 114 ? 0.124 -2.473 43.454 1.00 58.78 114 ASN A CA 1
ATOM 964 C C . ASN A 1 114 ? 0.730 -3.833 43.820 1.00 58.78 114 ASN A C 1
ATOM 966 O O . ASN A 1 114 ? 0.727 -4.152 45.031 1.00 58.78 114 ASN A O 1
#

Radius of gyration: 25.57 Å; Cα contacts (8 Å, |Δi|>4): 32; chains: 1; bounding box: 50×26×94 Å

Secondary structure (DSSP, 8-state):
----------S-----------GGG-HHHHHHHHH---HHHHHHHHHHT-TT--SS--HHHHHHHHHHHHHHHHHHHHHHHHHHHT-HHHHHHHHHHHHHHHHHHHHHHHHHH-

InterPro domains:
  IPR044031 TssC1, N-terminal [PF05943] (68-110)